Protein A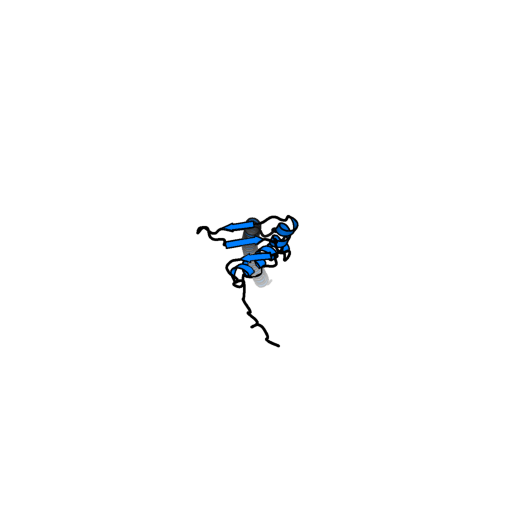F-X1GMI0-F1 (afdb_monomer_lite)

Secondary structure (DSSP, 8-state):
--PPP------S---EEE--HHHHHHHHTT--EEEEPTTSSEEEEE--TTSS--EEESSHHHHHHHHHHHHHHHHTTT---HHHHHHHHHHHHHHHHHHHHHHHHHHHHHHHHHHHHHHHHHHHHHHHHHHHH---

Foldseek 3Di:
DDDDDDDDDDDDDDFAWADAVVLVVCVVVQHKDFDADPVRHTAWIRHCPPVPSTIGGPDNVVRVVVNVVRVVCVVVVVPPDPVVVVVVVVVVVVVVVVVVVVVVVVVVVVVVVVVVVVVVVVVVVVVVVVVVVPDD

pLDDT: mean 74.88, std 16.77, range [41.06, 98.12]

Radius of gyration: 37.5 Å; chains: 1; bounding box: 101×32×100 Å

Sequence (136 aa):
LKFRQYRFSTSREHYGLVKNELARQYNDRKEKMIIRGEDGKTWLWIDDSKGLSEIETNEPNVSRQVQNFWNDHKKHHFEATPSMVLGAIKKNADHLEFHAKNMREHVQAVRDLGTGINKLVKVVEEMRRENMSGKP

Organism: NCBI:txid412755

Structure (mmCIF, N/CA/C/O backbone):
data_AF-X1GMI0-F1
#
_entry.id   AF-X1GMI0-F1
#
loop_
_atom_site.group_PDB
_atom_site.id
_atom_site.type_symbol
_atom_site.label_atom_id
_atom_site.label_alt_id
_atom_site.label_comp_id
_atom_site.label_asym_id
_atom_site.label_entity_id
_atom_site.label_seq_id
_atom_site.pdbx_PDB_ins_code
_atom_site.Cartn_x
_atom_site.Cartn_y
_atom_site.Cartn_z
_atom_site.occupancy
_atom_site.B_iso_or_equiv
_atom_site.auth_seq_id
_atom_site.auth_comp_id
_atom_site.auth_asym_id
_atom_site.auth_atom_id
_atom_site.pdbx_PDB_model_num
ATOM 1 N N . LEU A 1 1 ? 64.328 -15.373 -35.857 1.00 47.06 1 LEU A N 1
ATOM 2 C CA . LEU A 1 1 ? 62.875 -15.082 -35.931 1.00 47.06 1 LEU A CA 1
ATOM 3 C C . LEU A 1 1 ? 62.645 -13.631 -35.507 1.00 47.06 1 LEU A C 1
ATOM 5 O O . LEU A 1 1 ? 63.059 -13.274 -34.414 1.00 47.06 1 LEU A O 1
ATOM 9 N N . LYS A 1 2 ? 62.069 -12.780 -36.371 1.00 51.72 2 LYS A N 1
ATOM 10 C CA . LYS A 1 2 ? 61.666 -11.404 -36.013 1.00 51.72 2 LYS A CA 1
ATOM 11 C C . LYS A 1 2 ? 60.208 -11.436 -35.551 1.00 51.72 2 LYS A C 1
ATOM 13 O O . LYS A 1 2 ? 59.320 -11.629 -36.377 1.00 51.72 2 LYS A O 1
ATOM 18 N N . PHE A 1 3 ? 59.961 -11.263 -34.256 1.00 60.22 3 PHE A N 1
ATOM 19 C CA . PHE A 1 3 ? 58.602 -11.146 -33.725 1.00 60.22 3 PHE A CA 1
ATOM 20 C C . PHE A 1 3 ? 58.050 -9.746 -34.020 1.00 60.22 3 PHE A C 1
ATOM 22 O O . PHE A 1 3 ? 58.715 -8.743 -33.760 1.00 60.22 3 PHE A O 1
ATOM 29 N N . ARG A 1 4 ? 56.846 -9.665 -34.600 1.00 66.12 4 ARG A N 1
ATOM 30 C CA . ARG A 1 4 ? 56.128 -8.390 -34.744 1.00 66.12 4 ARG A CA 1
ATOM 31 C C . ARG A 1 4 ? 55.661 -7.921 -33.364 1.00 66.12 4 ARG A C 1
ATOM 33 O O . ARG A 1 4 ? 55.227 -8.738 -32.558 1.00 66.12 4 ARG A O 1
ATOM 40 N N . GLN A 1 5 ? 55.732 -6.613 -33.111 1.00 62.19 5 GLN A N 1
ATOM 41 C CA . GLN A 1 5 ? 55.206 -6.010 -31.885 1.00 62.19 5 GLN A CA 1
ATOM 42 C C . GLN A 1 5 ? 53.705 -6.290 -31.765 1.00 62.19 5 GLN A C 1
ATOM 44 O O . GLN A 1 5 ? 52.919 -5.870 -32.616 1.00 62.19 5 GLN A O 1
ATOM 49 N N . TYR A 1 6 ? 53.322 -6.991 -30.700 1.00 63.75 6 TYR A N 1
ATOM 50 C CA . TYR A 1 6 ? 51.932 -7.160 -30.305 1.00 63.75 6 TYR A CA 1
ATOM 51 C C . TYR A 1 6 ? 51.356 -5.781 -29.963 1.00 63.75 6 TYR A C 1
ATOM 53 O O . TYR A 1 6 ? 51.782 -5.145 -29.000 1.00 63.75 6 TYR A O 1
ATOM 61 N N . ARG A 1 7 ? 50.431 -5.284 -30.789 1.00 59.75 7 ARG A N 1
ATOM 62 C CA . ARG A 1 7 ? 49.683 -4.054 -30.513 1.00 59.75 7 ARG A CA 1
ATOM 63 C C . ARG A 1 7 ? 48.328 -4.439 -29.945 1.00 59.75 7 ARG A C 1
ATOM 65 O O . ARG A 1 7 ? 47.461 -4.918 -30.667 1.00 59.75 7 ARG A O 1
ATOM 72 N N . PHE A 1 8 ? 48.172 -4.224 -28.647 1.00 58.22 8 PHE A N 1
ATOM 73 C CA . PHE A 1 8 ? 46.880 -4.243 -27.986 1.00 58.22 8 PHE A CA 1
ATOM 74 C C . PHE A 1 8 ? 46.199 -2.892 -28.224 1.00 58.22 8 PHE A C 1
ATOM 76 O O . PHE A 1 8 ? 46.755 -1.851 -27.881 1.00 58.22 8 PHE A O 1
ATOM 83 N N . SER A 1 9 ? 45.020 -2.904 -28.840 1.00 52.72 9 SER A N 1
ATOM 84 C CA . SER A 1 9 ? 44.160 -1.726 -28.956 1.00 52.72 9 SER A CA 1
ATOM 85 C C . SER A 1 9 ? 42.827 -2.029 -28.290 1.00 52.72 9 SER A C 1
ATOM 87 O O . SER A 1 9 ? 42.104 -2.920 -28.740 1.00 52.72 9 SER A O 1
ATOM 89 N N . THR A 1 10 ? 42.476 -1.284 -27.247 1.00 48.59 10 THR A N 1
ATOM 90 C CA . THR A 1 10 ? 41.126 -1.323 -26.681 1.00 48.59 10 THR A CA 1
ATOM 91 C C . THR A 1 10 ? 40.200 -0.525 -27.583 1.00 48.59 10 THR A C 1
ATOM 93 O O . THR A 1 10 ? 40.202 0.703 -27.584 1.00 48.59 10 THR A O 1
ATOM 96 N N . SER A 1 11 ? 39.422 -1.236 -28.388 1.00 44.81 11 SER A N 1
ATOM 97 C CA . SER A 1 11 ? 38.240 -0.685 -29.034 1.00 44.81 11 SER A CA 1
ATOM 98 C C . SER A 1 11 ? 37.113 -0.733 -28.008 1.00 44.81 11 SER A C 1
ATOM 100 O O . SER A 1 11 ? 36.685 -1.832 -27.672 1.00 44.81 11 SER A O 1
ATOM 102 N N . ARG A 1 12 ? 36.637 0.442 -27.576 1.00 47.91 12 ARG A N 1
ATOM 103 C CA . ARG A 1 12 ? 35.409 0.718 -26.796 1.00 47.91 12 ARG A CA 1
ATOM 104 C C . ARG A 1 12 ? 35.657 1.152 -25.353 1.00 47.91 12 ARG A C 1
ATOM 106 O O . ARG A 1 12 ? 36.214 0.424 -24.538 1.00 47.91 12 ARG A O 1
ATOM 113 N N . GLU A 1 13 ? 35.186 2.362 -25.071 1.00 48.34 13 GLU A N 1
ATOM 114 C CA . GLU A 1 13 ? 34.847 2.818 -23.729 1.00 48.34 13 GLU A CA 1
ATOM 115 C C 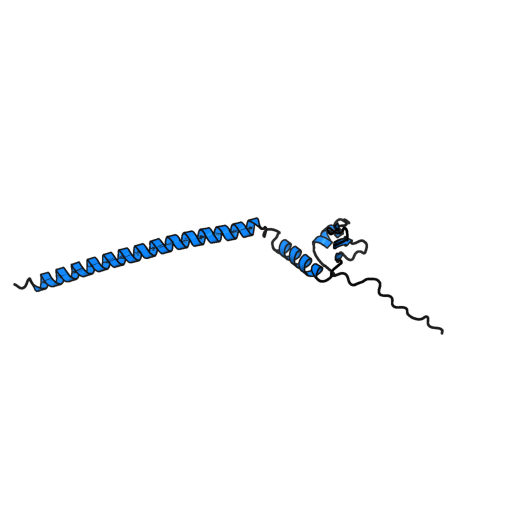. GLU A 1 13 ? 33.774 1.869 -23.178 1.00 48.34 13 GLU A C 1
ATOM 117 O O . GLU A 1 13 ? 32.877 1.443 -23.904 1.00 48.34 13 GLU A O 1
ATOM 122 N N . HIS A 1 14 ? 33.926 1.438 -21.929 1.00 41.06 14 HIS A N 1
ATOM 123 C CA . HIS A 1 14 ? 33.057 0.437 -21.320 1.00 41.06 14 HIS A CA 1
ATOM 124 C C . HIS A 1 14 ? 31.618 0.960 -21.223 1.00 41.06 14 HIS A C 1
ATOM 126 O O . HIS A 1 14 ? 31.295 1.721 -20.314 1.00 41.06 14 HIS A O 1
ATOM 132 N N . TYR A 1 15 ? 30.745 0.523 -22.127 1.00 50.94 15 TYR A N 1
ATOM 133 C CA . TYR A 1 15 ? 29.306 0.709 -21.981 1.00 50.94 15 TYR A CA 1
ATOM 134 C C . TYR A 1 15 ? 28.784 -0.235 -20.895 1.00 50.94 15 TYR A C 1
ATOM 136 O O . TYR A 1 15 ? 29.215 -1.388 -20.786 1.00 50.94 15 TYR A O 1
ATOM 144 N N . GLY A 1 16 ? 27.895 0.271 -20.040 1.00 46.94 16 GLY A N 1
ATOM 145 C CA . GLY A 1 16 ? 27.295 -0.532 -18.981 1.00 46.94 16 GLY A CA 1
ATOM 146 C C . GLY A 1 16 ? 26.483 -1.670 -19.587 1.00 46.94 16 GLY A C 1
ATOM 147 O O . GLY A 1 16 ? 25.605 -1.458 -20.419 1.00 46.94 16 GLY A O 1
ATOM 148 N N . LEU A 1 17 ? 26.815 -2.896 -19.195 1.00 53.44 17 LEU A N 1
ATOM 149 C CA . LEU A 1 17 ? 26.190 -4.093 -19.729 1.00 53.44 17 LEU A CA 1
ATOM 150 C C . LEU A 1 17 ? 24.850 -4.317 -19.023 1.00 53.44 17 LEU A C 1
ATOM 152 O O . LEU A 1 17 ? 24.814 -4.651 -17.837 1.00 53.44 17 LEU A O 1
ATOM 156 N N . VAL A 1 18 ? 23.745 -4.149 -19.749 1.00 52.72 18 VAL A N 1
ATOM 157 C CA . VAL A 1 18 ? 22.393 -4.372 -19.218 1.00 52.72 18 VAL A CA 1
ATOM 158 C C . VAL A 1 18 ? 21.804 -5.634 -19.825 1.00 52.72 18 VAL A C 1
ATOM 160 O O . VAL A 1 18 ? 21.234 -5.628 -20.911 1.00 52.72 18 VAL A O 1
ATOM 163 N N . LYS A 1 19 ? 21.900 -6.737 -19.080 1.00 56.50 19 LYS A N 1
ATOM 164 C CA . LYS A 1 19 ? 21.157 -7.969 -19.375 1.00 56.50 19 LYS A CA 1
ATOM 165 C C . LYS A 1 19 ? 19.733 -7.826 -18.846 1.00 56.50 19 LYS A C 1
ATOM 167 O O . LYS A 1 19 ? 19.480 -8.131 -17.678 1.00 56.50 19 LYS A O 1
ATOM 172 N N . ASN A 1 20 ? 18.814 -7.332 -19.670 1.00 63.12 20 ASN A N 1
ATOM 173 C CA . ASN A 1 20 ? 17.393 -7.299 -19.330 1.00 63.12 20 ASN A CA 1
ATOM 174 C C . ASN A 1 20 ? 16.529 -7.946 -20.426 1.00 63.12 20 ASN A C 1
ATOM 176 O O . ASN A 1 20 ? 16.954 -8.188 -21.554 1.00 63.12 20 ASN A O 1
ATOM 180 N N . GLU A 1 21 ? 15.291 -8.259 -20.064 1.00 66.00 21 GLU A N 1
ATOM 181 C CA . GLU A 1 21 ? 14.346 -8.959 -20.939 1.00 66.00 21 GLU A CA 1
ATOM 182 C C . GLU A 1 21 ? 13.834 -8.086 -22.094 1.00 66.00 21 GLU A C 1
ATOM 184 O O . GLU A 1 21 ? 13.440 -8.622 -23.125 1.00 66.00 21 GLU A O 1
ATOM 189 N N . LEU A 1 22 ? 13.892 -6.756 -21.956 1.00 65.75 22 LEU A N 1
ATOM 190 C CA . LEU A 1 22 ? 13.574 -5.821 -23.037 1.00 65.75 22 LEU A CA 1
ATOM 191 C C . LEU A 1 22 ? 14.568 -5.970 -24.195 1.00 65.75 22 LEU A C 1
ATOM 193 O O . LEU A 1 22 ? 14.145 -6.024 -25.345 1.00 65.75 22 LEU A O 1
ATOM 197 N N . ALA A 1 23 ? 15.863 -6.118 -23.887 1.00 63.62 23 ALA A N 1
ATOM 198 C CA . ALA A 1 23 ? 16.879 -6.465 -24.878 1.00 63.62 23 ALA A CA 1
ATOM 199 C C . ALA A 1 23 ? 16.465 -7.734 -25.620 1.00 63.62 23 ALA A C 1
ATOM 201 O O . ALA A 1 23 ? 16.277 -7.701 -26.828 1.00 63.62 23 ALA A O 1
ATOM 202 N N . ARG A 1 24 ? 16.222 -8.829 -24.881 1.00 65.44 24 ARG A N 1
ATOM 203 C CA . ARG A 1 24 ? 15.850 -10.130 -25.462 1.00 65.44 24 ARG A CA 1
ATOM 204 C C . ARG A 1 24 ? 14.649 -10.028 -26.399 1.00 65.44 24 ARG A C 1
ATOM 206 O O . ARG A 1 24 ? 14.711 -10.568 -27.489 1.00 65.44 24 ARG A O 1
ATOM 213 N N . GLN A 1 25 ? 13.602 -9.289 -26.028 1.00 67.69 25 GLN A N 1
ATOM 214 C CA . GLN A 1 25 ? 12.420 -9.118 -26.881 1.00 67.69 25 GLN A CA 1
ATOM 215 C C . GLN A 1 25 ? 12.724 -8.413 -28.206 1.00 67.69 25 GLN A C 1
ATOM 217 O O . GLN A 1 25 ? 12.248 -8.854 -29.251 1.00 67.69 25 GLN A O 1
ATOM 222 N N . TYR A 1 26 ? 13.501 -7.329 -28.175 1.00 69.50 26 TYR A N 1
ATOM 223 C CA . TYR A 1 26 ? 13.914 -6.627 -29.393 1.00 69.50 26 TYR A CA 1
ATOM 224 C C . TYR A 1 26 ? 14.842 -7.495 -30.247 1.00 69.50 26 TYR A C 1
ATOM 226 O O . TYR A 1 26 ? 14.710 -7.533 -31.468 1.00 69.50 26 TYR A O 1
ATOM 234 N N . ASN A 1 27 ? 15.706 -8.274 -29.602 1.00 67.69 27 ASN A N 1
ATOM 235 C CA . ASN A 1 27 ? 16.654 -9.163 -30.265 1.00 67.69 27 ASN A CA 1
ATOM 236 C C . ASN A 1 27 ? 15.958 -10.351 -30.936 1.00 67.69 27 ASN A C 1
ATOM 238 O O . ASN A 1 27 ? 16.211 -10.623 -32.110 1.00 67.69 27 ASN A O 1
ATOM 242 N N . ASP A 1 28 ? 15.005 -10.984 -30.246 1.00 73.38 28 ASP A N 1
ATOM 243 C CA . ASP A 1 28 ? 14.149 -12.046 -30.789 1.00 73.38 28 ASP A CA 1
ATOM 244 C C . ASP A 1 28 ? 13.369 -11.549 -32.019 1.00 73.38 28 ASP A C 1
ATOM 246 O O . ASP A 1 28 ? 13.166 -12.287 -32.985 1.00 73.38 28 ASP A O 1
ATOM 250 N N . ARG A 1 29 ? 12.965 -10.271 -32.010 1.00 74.44 29 ARG A N 1
ATOM 251 C CA . ARG A 1 29 ? 12.251 -9.611 -33.115 1.00 74.44 29 ARG A CA 1
ATOM 252 C C . ARG A 1 29 ? 13.168 -9.013 -34.184 1.00 74.44 29 ARG A C 1
ATOM 254 O O . ARG A 1 29 ? 12.669 -8.568 -35.213 1.00 74.44 29 ARG A O 1
ATOM 261 N N . LYS A 1 30 ? 14.491 -9.029 -33.980 1.00 70.62 30 LYS A N 1
ATOM 262 C CA . LYS A 1 30 ? 15.497 -8.352 -34.823 1.00 70.62 30 LYS A CA 1
ATOM 263 C C . LYS A 1 30 ? 15.226 -6.852 -35.013 1.00 70.62 30 LYS A C 1
ATOM 265 O O . LYS A 1 30 ? 15.563 -6.274 -36.047 1.00 70.62 30 LYS A O 1
ATOM 270 N N . GLU A 1 31 ? 14.615 -6.226 -34.017 1.00 69.81 31 GLU A N 1
ATOM 271 C CA . GLU A 1 31 ? 14.285 -4.805 -33.996 1.00 69.81 31 GLU A CA 1
ATOM 272 C C . GLU A 1 31 ? 15.366 -4.020 -33.247 1.00 69.81 31 GLU A C 1
ATOM 274 O O . GLU A 1 31 ? 16.046 -4.543 -32.366 1.00 69.81 31 GLU A O 1
ATOM 279 N N . LYS A 1 32 ? 15.517 -2.736 -33.585 1.00 68.62 32 LYS A N 1
ATOM 280 C CA . LYS A 1 32 ? 16.436 -1.824 -32.896 1.00 68.62 32 LYS A CA 1
ATOM 281 C C . LYS A 1 32 ? 15.644 -0.755 -32.166 1.00 68.62 32 LYS A C 1
ATOM 283 O O . LYS A 1 32 ? 14.721 -0.178 -32.738 1.00 68.62 32 LYS A O 1
ATOM 288 N N . MET A 1 33 ? 16.039 -0.447 -30.935 1.00 70.56 33 MET A N 1
ATOM 289 C CA . MET A 1 33 ? 15.507 0.701 -30.201 1.00 70.56 33 MET A CA 1
ATOM 290 C C . MET A 1 33 ? 16.618 1.721 -30.004 1.00 70.56 33 MET A C 1
ATOM 292 O O . MET A 1 33 ? 17.698 1.368 -29.550 1.00 70.56 33 MET A O 1
ATOM 296 N N . ILE A 1 34 ? 16.355 2.984 -30.330 1.00 72.50 34 ILE A N 1
ATOM 297 C CA . ILE A 1 34 ? 17.277 4.092 -30.073 1.00 72.50 34 ILE A CA 1
ATOM 298 C C . ILE A 1 34 ? 16.480 5.186 -29.373 1.00 72.50 34 ILE A C 1
ATOM 300 O O . ILE A 1 34 ? 15.552 5.744 -29.954 1.00 72.50 34 ILE A O 1
ATOM 304 N N . ILE A 1 35 ? 16.849 5.499 -28.136 1.00 69.44 35 ILE A N 1
ATOM 305 C CA . ILE A 1 35 ? 16.305 6.618 -27.371 1.00 69.44 35 ILE A CA 1
ATOM 306 C C . ILE A 1 35 ? 17.345 7.732 -27.387 1.00 69.44 35 ILE A C 1
ATOM 308 O O . ILE A 1 35 ? 18.494 7.539 -26.978 1.00 69.44 35 ILE A O 1
ATOM 312 N N . ARG A 1 36 ? 16.941 8.900 -27.884 1.00 72.69 36 ARG A N 1
ATOM 313 C CA . ARG A 1 36 ? 17.760 10.114 -27.893 1.00 72.69 36 ARG A CA 1
ATOM 314 C C . ARG A 1 36 ? 17.322 11.030 -26.756 1.00 72.69 36 ARG A C 1
ATOM 316 O O . ARG A 1 36 ? 16.127 11.124 -26.484 1.00 72.69 36 ARG A O 1
ATOM 323 N N . GLY A 1 37 ? 18.285 11.666 -26.099 1.00 70.62 37 GLY A N 1
ATOM 324 C CA . GLY A 1 37 ? 18.026 12.727 -25.130 1.00 70.62 37 GLY A CA 1
ATOM 325 C C . GLY A 1 37 ? 17.562 14.017 -25.811 1.00 70.62 37 GLY A C 1
ATOM 326 O O . GLY A 1 37 ? 17.599 14.137 -27.038 1.00 70.62 37 GLY A O 1
ATOM 327 N N . GLU A 1 38 ? 17.149 15.000 -25.010 1.00 67.88 38 GLU A N 1
ATOM 328 C CA . GLU A 1 38 ? 16.732 16.329 -25.492 1.00 67.88 38 GLU A CA 1
ATOM 329 C C . GLU A 1 38 ? 17.855 17.072 -26.239 1.00 67.88 38 GLU A C 1
ATOM 331 O O . GLU A 1 38 ? 17.591 17.894 -27.111 1.00 67.88 38 GLU A O 1
ATOM 336 N N . ASP A 1 39 ? 19.113 16.729 -25.956 1.00 75.00 39 ASP A N 1
ATOM 337 C CA . ASP A 1 39 ? 20.307 17.241 -26.635 1.00 75.00 39 ASP A CA 1
ATOM 338 C C . ASP A 1 39 ? 20.600 16.545 -27.981 1.00 75.00 39 ASP A C 1
ATOM 340 O O . ASP A 1 39 ? 21.609 16.823 -28.633 1.00 75.00 39 ASP A O 1
ATOM 344 N N . GLY A 1 40 ? 19.734 15.617 -28.399 1.00 71.69 40 GLY A N 1
ATOM 345 C CA . GLY A 1 40 ? 19.868 14.837 -29.625 1.00 71.69 40 GLY A CA 1
ATOM 346 C C . GLY A 1 40 ? 20.907 13.717 -29.554 1.00 71.69 40 GLY A C 1
ATOM 347 O O . GLY A 1 40 ? 21.038 12.965 -30.527 1.00 71.69 40 GLY A O 1
ATOM 348 N N . LYS A 1 41 ? 21.626 13.557 -28.434 1.00 70.62 41 LYS A N 1
ATOM 349 C CA . LYS A 1 41 ? 22.595 12.470 -28.261 1.00 70.62 41 LYS A CA 1
ATOM 350 C C . LYS A 1 41 ? 21.882 11.168 -27.936 1.00 70.62 41 LYS A C 1
ATOM 352 O O . LYS A 1 41 ? 20.823 11.142 -27.310 1.00 70.62 41 LYS A O 1
ATOM 357 N N . THR A 1 42 ? 22.476 10.056 -28.360 1.00 64.94 42 THR A N 1
ATOM 358 C CA . THR A 1 42 ? 21.976 8.733 -27.987 1.00 64.94 42 THR A CA 1
ATOM 359 C C . THR A 1 42 ? 22.122 8.551 -26.485 1.00 64.94 42 THR A C 1
ATOM 361 O O . THR A 1 42 ? 23.216 8.679 -25.940 1.00 64.94 42 THR A O 1
ATOM 364 N N . TRP A 1 43 ? 21.017 8.241 -25.824 1.00 63.50 43 TRP A N 1
ATOM 365 C CA . TRP A 1 43 ? 20.989 7.976 -24.393 1.00 63.50 43 TRP A CA 1
ATOM 366 C C . TRP A 1 43 ? 20.918 6.472 -24.112 1.00 63.50 43 TRP A C 1
ATOM 368 O O . TRP A 1 43 ? 21.643 5.954 -23.262 1.00 63.50 43 TRP A O 1
ATOM 378 N N . LEU A 1 44 ? 20.105 5.760 -24.894 1.00 66.19 44 LEU A N 1
ATOM 379 C CA . LEU A 1 44 ? 19.927 4.317 -24.805 1.00 66.19 44 LEU A CA 1
ATOM 380 C C . LEU A 1 44 ? 19.833 3.738 -26.212 1.00 66.19 44 LEU A C 1
ATOM 382 O O . LEU A 1 44 ? 19.066 4.257 -27.025 1.00 66.19 44 LEU A O 1
ATOM 386 N N . TRP A 1 45 ? 20.530 2.643 -26.500 1.00 64.31 45 TRP A N 1
ATOM 387 C CA . TRP A 1 45 ? 20.193 1.836 -27.667 1.00 64.31 45 TRP A CA 1
ATOM 388 C C . TRP A 1 45 ? 20.135 0.343 -27.341 1.00 64.31 45 TRP A C 1
ATOM 390 O O . TRP A 1 45 ? 20.758 -0.135 -26.394 1.00 64.31 45 TRP A O 1
ATOM 400 N N . ILE A 1 46 ? 19.355 -0.391 -28.126 1.00 63.22 46 ILE A N 1
ATOM 401 C CA . ILE A 1 46 ? 19.324 -1.852 -28.157 1.00 63.22 46 ILE A CA 1
ATOM 402 C C . ILE A 1 46 ? 19.690 -2.254 -29.582 1.00 63.22 46 ILE A C 1
ATOM 404 O O . ILE A 1 46 ? 18.958 -1.920 -30.519 1.00 63.22 46 ILE A O 1
ATOM 408 N N . ASP A 1 47 ? 20.831 -2.920 -29.745 1.00 60.25 47 ASP A N 1
ATOM 409 C CA . ASP A 1 47 ? 21.316 -3.400 -31.039 1.00 60.25 47 ASP A CA 1
ATOM 410 C C . ASP A 1 47 ? 22.010 -4.756 -30.868 1.00 60.25 47 ASP A C 1
ATOM 412 O O . ASP A 1 47 ? 23.120 -4.840 -30.349 1.00 60.25 47 ASP A O 1
ATOM 416 N N . ASP A 1 48 ? 21.365 -5.819 -31.352 1.00 59.34 48 ASP A N 1
ATOM 417 C CA . ASP A 1 48 ? 21.914 -7.179 -31.344 1.00 59.34 48 ASP A CA 1
ATOM 418 C C . ASP A 1 48 ? 22.514 -7.614 -32.686 1.00 59.34 48 ASP A C 1
ATOM 420 O O . ASP A 1 48 ? 22.571 -8.792 -33.035 1.00 59.34 48 ASP A O 1
ATOM 424 N N . SER A 1 49 ? 23.035 -6.664 -33.461 1.00 54.12 49 SER A N 1
ATOM 425 C CA . SER A 1 49 ? 23.802 -6.960 -34.682 1.00 54.12 49 SER A CA 1
ATOM 426 C C . SER A 1 49 ? 25.031 -7.858 -34.458 1.00 54.12 49 SER A C 1
ATOM 428 O O . SER A 1 49 ? 25.608 -8.344 -35.431 1.00 54.12 49 SER A O 1
ATOM 430 N N . LYS A 1 50 ? 25.429 -8.108 -33.203 1.00 55.25 50 LYS A N 1
ATOM 431 C CA . LYS A 1 50 ? 26.544 -8.990 -32.826 1.00 55.25 50 LYS A CA 1
ATOM 432 C C . LYS A 1 50 ? 26.135 -10.309 -32.153 1.00 55.25 50 LYS A C 1
ATOM 434 O O . LYS A 1 50 ? 27.028 -11.091 -31.836 1.00 55.25 50 LYS A O 1
ATOM 439 N N . GLY A 1 51 ? 24.841 -10.584 -31.970 1.00 49.69 51 GLY A N 1
ATOM 440 C CA . GLY A 1 51 ? 24.346 -11.838 -31.379 1.00 49.69 51 GLY A CA 1
ATOM 441 C C . GLY A 1 51 ? 24.654 -12.007 -29.885 1.00 49.69 51 GLY A C 1
ATOM 442 O O . GLY A 1 51 ? 24.771 -13.131 -29.401 1.00 49.69 51 GLY A O 1
ATOM 443 N N . LEU A 1 52 ? 24.837 -10.905 -29.163 1.00 55.25 52 LEU A N 1
ATOM 444 C CA . LEU A 1 52 ? 25.152 -10.874 -27.733 1.00 55.25 52 LEU A CA 1
ATOM 445 C C . LEU A 1 52 ? 23.929 -10.555 -26.857 1.00 55.25 52 LEU A C 1
ATOM 447 O O . LEU A 1 52 ? 23.988 -10.639 -25.630 1.00 55.25 52 LEU A O 1
ATOM 451 N N . SER A 1 53 ? 22.808 -10.229 -27.489 1.00 50.88 53 SER A N 1
ATOM 452 C CA . SER A 1 53 ? 21.572 -9.784 -26.876 1.00 50.88 53 SER A CA 1
ATOM 453 C C . SER A 1 53 ? 21.719 -8.565 -25.947 1.00 50.88 53 SER A C 1
ATOM 455 O O . SER A 1 53 ? 21.405 -8.639 -24.757 1.00 50.88 53 SER A O 1
ATOM 457 N N . GLU A 1 54 ? 22.185 -7.431 -26.486 1.00 56.56 54 GLU A N 1
ATOM 458 C CA . GLU A 1 54 ? 22.716 -6.313 -25.685 1.00 56.56 54 GLU A CA 1
ATOM 459 C C . GLU A 1 54 ? 21.896 -5.011 -25.763 1.00 56.56 54 GLU A C 1
ATOM 461 O O . GLU A 1 54 ? 21.495 -4.548 -26.832 1.00 56.56 54 GLU A O 1
ATOM 466 N N . ILE A 1 55 ? 21.693 -4.391 -24.594 1.00 57.03 55 ILE A N 1
ATOM 467 C CA . ILE A 1 55 ? 21.410 -2.957 -24.453 1.00 57.03 55 ILE A CA 1
ATOM 468 C C . ILE A 1 55 ? 22.729 -2.290 -24.077 1.00 57.03 55 ILE A C 1
ATOM 470 O O . ILE A 1 55 ? 23.345 -2.693 -23.086 1.00 57.03 55 ILE A O 1
ATOM 474 N N . GLU A 1 56 ? 23.130 -1.257 -24.813 1.00 57.12 56 GLU A N 1
ATOM 475 C CA . GLU A 1 56 ? 24.269 -0.423 -24.428 1.00 57.12 56 GLU A CA 1
ATOM 476 C C . GLU A 1 56 ? 23.766 0.979 -24.047 1.00 57.12 56 GLU A C 1
ATOM 478 O O . GLU A 1 56 ? 22.871 1.556 -24.677 1.00 57.12 56 GLU A O 1
ATOM 483 N N . THR A 1 57 ? 24.328 1.523 -22.969 1.00 60.47 57 THR A N 1
ATOM 484 C CA . THR A 1 57 ? 24.023 2.870 -22.473 1.00 60.47 57 THR A CA 1
ATOM 485 C C . THR A 1 57 ? 25.317 3.669 -22.424 1.00 60.47 57 THR A C 1
ATOM 487 O O . THR A 1 57 ? 26.354 3.135 -22.029 1.00 60.47 57 THR A O 1
ATOM 490 N N . ASN A 1 58 ? 25.267 4.958 -22.774 1.00 61.53 58 ASN A N 1
ATOM 491 C CA . ASN A 1 58 ? 26.448 5.836 -22.736 1.00 61.53 58 ASN A CA 1
ATOM 492 C C . ASN A 1 58 ? 26.957 6.116 -21.306 1.00 61.53 58 ASN A C 1
ATOM 494 O O . ASN A 1 58 ? 28.047 6.650 -21.135 1.00 61.53 58 ASN A O 1
ATOM 498 N N . GLU A 1 59 ? 26.200 5.717 -20.277 1.00 59.66 59 GLU A N 1
ATOM 499 C CA . GLU A 1 59 ? 26.573 5.855 -18.867 1.00 59.66 59 GLU A CA 1
ATOM 500 C C . GLU A 1 59 ? 26.419 4.534 -18.085 1.00 59.66 59 GLU A C 1
ATOM 502 O O . GLU A 1 59 ? 25.290 4.060 -17.905 1.00 59.66 59 GLU A O 1
ATOM 507 N N . PRO A 1 60 ? 27.508 3.953 -17.540 1.00 58.41 60 PRO A N 1
ATOM 508 C CA . PRO A 1 60 ? 27.474 2.663 -16.839 1.00 58.41 60 PRO A CA 1
ATOM 509 C C . PRO A 1 60 ? 26.606 2.619 -15.574 1.00 58.41 60 PRO A C 1
ATOM 511 O O . PRO A 1 60 ? 26.144 1.553 -15.173 1.00 58.41 60 PRO A O 1
ATOM 514 N N . ASN A 1 61 ? 26.370 3.761 -14.925 1.00 60.66 61 ASN A N 1
ATOM 515 C CA . ASN A 1 61 ? 25.606 3.818 -13.673 1.00 60.66 61 ASN A CA 1
ATOM 516 C C . ASN A 1 61 ? 24.085 3.791 -13.901 1.00 60.66 61 ASN A C 1
ATOM 518 O O . ASN A 1 61 ? 23.345 3.254 -13.074 1.00 60.66 61 ASN A O 1
ATOM 522 N N . VAL A 1 62 ? 23.619 4.301 -15.044 1.00 61.19 62 VAL A N 1
ATOM 523 C CA . VAL A 1 62 ? 22.194 4.326 -15.424 1.00 61.19 62 VAL A CA 1
ATOM 524 C C . VAL A 1 62 ? 21.712 2.928 -15.823 1.00 61.19 62 VAL A C 1
ATOM 526 O O . VAL A 1 62 ? 20.584 2.530 -15.526 1.00 61.19 62 VAL A O 1
ATOM 529 N N . SER A 1 63 ? 22.615 2.133 -16.399 1.00 64.06 63 SER A N 1
ATOM 530 C CA . SER A 1 63 ? 22.400 0.740 -16.793 1.00 64.06 63 SER A CA 1
ATOM 531 C C . SER A 1 63 ? 21.739 -0.115 -15.702 1.00 64.06 63 SER A C 1
ATOM 533 O O . SER A 1 63 ? 20.724 -0.774 -15.938 1.00 64.06 63 SER A O 1
ATOM 535 N N . ARG A 1 64 ? 22.271 -0.075 -14.473 1.00 69.31 64 ARG A N 1
ATOM 536 C CA . ARG A 1 64 ? 21.782 -0.916 -13.368 1.00 69.31 64 ARG A CA 1
ATOM 537 C C . ARG A 1 64 ? 20.406 -0.481 -12.862 1.00 69.31 64 ARG A C 1
ATOM 539 O O . ARG A 1 64 ? 19.604 -1.328 -12.479 1.00 69.31 64 ARG A O 1
ATOM 546 N N . GLN A 1 65 ? 20.119 0.820 -12.877 1.00 69.00 65 GLN A N 1
ATOM 547 C CA . GLN A 1 65 ? 18.814 1.352 -12.474 1.00 69.00 65 GLN A CA 1
ATOM 548 C C . GLN A 1 65 ? 17.721 0.916 -13.451 1.00 69.00 65 GLN A C 1
ATOM 550 O O . GLN A 1 65 ? 16.694 0.392 -13.025 1.00 69.00 65 GLN A O 1
ATOM 555 N N . VAL A 1 66 ? 17.981 1.045 -14.755 1.00 69.12 66 VAL A N 1
ATOM 556 C CA . VAL A 1 66 ? 17.063 0.604 -15.815 1.00 69.12 66 VAL A CA 1
ATOM 557 C C . VAL A 1 66 ? 16.862 -0.912 -15.759 1.00 69.12 66 VAL A C 1
ATOM 559 O O . VAL A 1 66 ? 15.731 -1.390 -15.833 1.00 69.12 66 VAL A O 1
ATOM 562 N N . GLN A 1 67 ? 17.933 -1.685 -15.557 1.00 69.56 67 GLN A N 1
ATOM 563 C CA . GLN A 1 67 ? 17.840 -3.136 -15.390 1.00 69.56 67 GLN A CA 1
ATOM 564 C C . GLN A 1 67 ? 16.943 -3.526 -14.210 1.00 69.56 67 GLN A C 1
ATOM 566 O O . GLN A 1 67 ? 16.039 -4.346 -14.370 1.00 69.56 67 GLN A O 1
ATOM 571 N N . ASN A 1 68 ? 17.180 -2.930 -13.038 1.00 76.19 68 ASN A N 1
ATOM 572 C CA . ASN A 1 68 ? 16.395 -3.199 -11.837 1.00 76.19 68 ASN A CA 1
ATOM 573 C C . ASN A 1 68 ? 14.927 -2.816 -12.040 1.00 76.19 68 ASN A C 1
ATOM 575 O O . ASN A 1 68 ? 14.056 -3.615 -11.719 1.00 76.19 68 ASN A O 1
ATOM 579 N N . PHE A 1 69 ? 14.662 -1.647 -12.628 1.00 75.19 69 PHE A N 1
ATOM 580 C CA . PHE A 1 69 ? 13.311 -1.172 -12.920 1.00 75.19 69 PHE A CA 1
ATOM 581 C C . PHE A 1 69 ? 12.523 -2.172 -13.776 1.00 75.19 69 PHE A C 1
ATOM 583 O O . PHE A 1 69 ? 11.438 -2.598 -13.383 1.00 75.19 69 PHE A O 1
ATOM 590 N N . TRP A 1 70 ? 13.076 -2.599 -14.916 1.00 71.75 70 TRP A N 1
ATOM 591 C CA . TRP A 1 70 ? 12.386 -3.523 -15.825 1.00 71.75 70 TRP A CA 1
ATOM 592 C C . TRP A 1 70 ? 12.229 -4.931 -15.244 1.00 71.75 70 TRP A C 1
ATOM 594 O O . TRP A 1 70 ? 11.190 -5.566 -15.438 1.00 71.75 70 TRP A O 1
ATOM 604 N N . ASN A 1 71 ? 13.238 -5.423 -14.522 1.00 76.12 71 ASN A N 1
ATOM 605 C CA . ASN A 1 71 ? 13.172 -6.735 -13.879 1.00 76.12 71 ASN A CA 1
ATOM 606 C C . ASN A 1 71 ? 12.120 -6.767 -12.763 1.00 76.12 71 ASN A C 1
ATOM 608 O O . ASN A 1 71 ? 11.383 -7.747 -12.652 1.00 76.12 71 ASN A O 1
ATOM 612 N N . ASP A 1 72 ? 12.024 -5.696 -11.973 1.00 73.31 72 ASP A N 1
ATOM 613 C CA . ASP A 1 72 ? 11.023 -5.558 -10.917 1.00 73.31 72 ASP A CA 1
ATOM 614 C C . ASP A 1 72 ? 9.605 -5.489 -11.501 1.00 73.31 72 ASP A C 1
ATOM 616 O O . ASP A 1 72 ? 8.730 -6.260 -11.109 1.00 73.31 72 ASP A O 1
ATOM 620 N N . HIS A 1 73 ? 9.401 -4.689 -12.553 1.00 73.31 73 HIS A N 1
ATOM 621 C CA . HIS A 1 73 ? 8.114 -4.629 -13.247 1.00 73.31 73 HIS A CA 1
ATOM 622 C C . HIS A 1 73 ? 7.692 -5.987 -13.812 1.00 73.31 73 HIS A C 1
ATOM 624 O O . HIS A 1 73 ? 6.545 -6.383 -13.634 1.00 73.31 73 HIS A O 1
ATOM 630 N N . LYS A 1 74 ? 8.600 -6.747 -14.441 1.00 70.94 74 LYS A N 1
ATOM 631 C CA . LYS A 1 74 ? 8.279 -8.092 -14.948 1.00 70.94 74 LYS A CA 1
ATOM 632 C C . LYS A 1 74 ? 7.935 -9.065 -13.818 1.00 70.94 74 LYS A C 1
ATOM 634 O O . LYS A 1 74 ? 6.979 -9.825 -13.955 1.00 70.94 74 LYS A O 1
ATOM 639 N N . LYS A 1 75 ? 8.691 -9.040 -12.713 1.00 78.69 75 LYS A N 1
ATOM 640 C CA . LYS A 1 75 ? 8.418 -9.857 -11.517 1.00 78.69 75 LYS A CA 1
ATOM 641 C C . LYS A 1 75 ? 7.023 -9.580 -10.956 1.00 78.69 75 LYS A C 1
ATOM 643 O O . LYS A 1 75 ? 6.360 -10.498 -10.490 1.00 78.69 75 LYS A O 1
ATOM 648 N N . HIS A 1 76 ? 6.591 -8.327 -11.032 1.00 74.81 76 HIS A N 1
ATOM 649 C CA . HIS A 1 76 ? 5.279 -7.876 -10.592 1.00 74.81 76 HIS A CA 1
ATOM 650 C C . HIS A 1 76 ? 4.257 -7.792 -11.734 1.00 74.81 76 HIS A C 1
ATOM 652 O O . HIS A 1 76 ? 3.253 -7.112 -11.580 1.00 74.81 76 HIS A O 1
ATOM 658 N N . HIS A 1 77 ? 4.501 -8.442 -12.881 1.00 75.38 77 HIS A N 1
ATOM 659 C CA . HIS A 1 77 ? 3.598 -8.475 -14.043 1.00 75.38 77 HIS A CA 1
ATOM 660 C C . HIS A 1 77 ? 3.095 -7.101 -14.521 1.00 75.38 77 HIS A C 1
ATOM 662 O O . HIS A 1 77 ? 2.018 -6.994 -15.100 1.00 75.38 77 HIS A O 1
ATOM 668 N N . PHE A 1 78 ? 3.876 -6.041 -14.295 1.00 69.81 78 PHE A N 1
ATOM 669 C CA . PHE A 1 78 ? 3.483 -4.645 -14.508 1.00 69.81 78 PHE A CA 1
ATOM 670 C C . PHE A 1 78 ? 2.204 -4.241 -13.749 1.00 69.81 78 PHE A C 1
ATOM 672 O O . PHE A 1 78 ? 1.594 -3.220 -14.057 1.00 69.81 78 PHE A O 1
ATOM 679 N N . GLU A 1 79 ? 1.807 -5.005 -12.729 1.00 69.50 79 GLU A N 1
ATOM 680 C CA . GLU A 1 79 ? 0.618 -4.751 -11.915 1.00 69.50 79 GLU A CA 1
ATOM 681 C C . GLU A 1 79 ? 0.809 -3.536 -11.006 1.00 69.50 79 GLU A C 1
ATOM 683 O O . GLU A 1 79 ? -0.150 -2.804 -10.759 1.00 69.50 79 GLU A O 1
ATOM 688 N N . ALA A 1 80 ? 2.052 -3.271 -10.577 1.00 68.94 80 ALA A N 1
ATOM 689 C CA . ALA A 1 80 ? 2.455 -2.136 -9.744 1.00 68.94 80 ALA A CA 1
ATOM 690 C C . ALA A 1 80 ? 2.427 -0.797 -10.508 1.00 68.94 80 ALA A C 1
ATOM 692 O O . ALA A 1 80 ? 3.410 -0.066 -10.598 1.00 68.94 80 ALA A O 1
ATOM 693 N N . THR A 1 81 ? 1.274 -0.467 -11.081 1.00 74.31 81 THR A N 1
ATOM 694 C CA . THR A 1 81 ? 1.014 0.828 -11.706 1.00 74.31 81 THR A CA 1
ATOM 695 C C . THR A 1 81 ? 0.8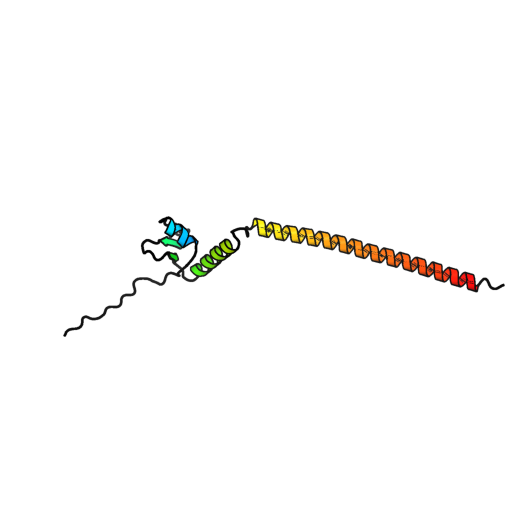45 1.911 -10.633 1.00 74.31 81 THR A C 1
ATOM 697 O O . THR A 1 81 ? 0.412 1.612 -9.512 1.00 74.31 81 THR A O 1
ATOM 700 N N . PRO A 1 82 ? 1.098 3.198 -10.944 1.00 77.19 82 PRO A N 1
ATOM 701 C CA . PRO A 1 82 ? 0.787 4.291 -10.021 1.00 77.19 82 PRO A CA 1
ATOM 702 C C . PRO A 1 82 ? -0.663 4.254 -9.517 1.00 77.19 82 PRO A C 1
ATOM 704 O O . PRO A 1 82 ? -0.923 4.532 -8.349 1.00 77.19 82 PRO A O 1
ATOM 707 N N . SER A 1 83 ? -1.606 3.833 -10.365 1.00 75.62 83 SER A N 1
ATOM 708 C CA . SER A 1 83 ? -3.013 3.659 -10.000 1.00 75.62 83 SER A CA 1
ATOM 709 C C . SER A 1 83 ? -3.224 2.560 -8.955 1.00 75.62 83 SER A C 1
ATOM 711 O O . SER A 1 83 ? -4.045 2.739 -8.056 1.00 75.62 83 SER A O 1
ATOM 713 N N . MET A 1 84 ? -2.473 1.454 -9.022 1.00 80.12 84 MET A N 1
ATOM 714 C CA . MET A 1 84 ? -2.499 0.407 -7.994 1.00 80.12 84 MET A CA 1
ATOM 715 C C . MET A 1 84 ? -1.995 0.946 -6.653 1.00 80.12 84 MET A C 1
ATOM 717 O O . MET A 1 84 ? -2.650 0.742 -5.632 1.00 80.12 84 MET A O 1
ATOM 721 N N . VAL A 1 85 ? -0.867 1.664 -6.655 1.00 84.00 85 VAL A N 1
ATOM 722 C CA . VAL A 1 85 ? -0.279 2.244 -5.435 1.00 84.00 85 VAL A CA 1
ATOM 723 C C . VAL A 1 85 ? -1.229 3.263 -4.808 1.00 84.00 85 VAL A C 1
ATOM 725 O O . VAL A 1 85 ? -1.537 3.169 -3.622 1.00 84.00 85 VAL A O 1
ATOM 728 N N . LEU A 1 86 ? -1.767 4.190 -5.604 1.00 85.69 86 LEU A N 1
ATOM 729 C CA . LEU A 1 86 ? -2.756 5.165 -5.138 1.00 85.69 86 LEU A CA 1
ATOM 730 C C . LEU A 1 86 ? -4.033 4.484 -4.630 1.00 85.69 86 LEU A C 1
ATOM 732 O O . LEU A 1 86 ? -4.580 4.885 -3.604 1.00 85.69 86 LEU A O 1
ATOM 736 N N . GLY A 1 87 ? -4.483 3.422 -5.302 1.00 89.31 87 GLY A N 1
ATOM 737 C CA . GLY A 1 87 ? -5.618 2.616 -4.864 1.00 89.31 87 GLY A CA 1
ATOM 738 C C . GLY A 1 87 ? -5.374 1.927 -3.520 1.00 89.31 87 GLY A C 1
ATOM 739 O O . GLY A 1 87 ? -6.252 1.940 -2.659 1.00 89.31 87 GLY A O 1
ATOM 740 N N . ALA A 1 88 ? -4.182 1.363 -3.309 1.00 88.25 88 ALA A N 1
ATOM 741 C CA . ALA A 1 88 ? -3.791 0.748 -2.042 1.00 88.25 88 ALA A CA 1
ATOM 742 C C . ALA A 1 88 ? -3.698 1.782 -0.908 1.00 88.25 88 ALA A C 1
ATOM 744 O O . ALA A 1 88 ? -4.211 1.537 0.183 1.00 88.25 88 ALA A O 1
ATOM 745 N N . ILE A 1 89 ? -3.119 2.959 -1.180 1.00 92.69 89 ILE A N 1
ATOM 746 C CA . ILE A 1 89 ? -3.054 4.075 -0.225 1.00 92.69 89 ILE A CA 1
ATOM 747 C C . ILE A 1 89 ? -4.461 4.525 0.168 1.00 92.69 89 ILE A C 1
ATOM 749 O O . ILE A 1 89 ? -4.744 4.662 1.357 1.00 92.69 89 ILE A O 1
ATOM 753 N N . LYS A 1 90 ? -5.358 4.697 -0.811 1.00 94.44 90 LYS A N 1
ATOM 754 C CA . LYS A 1 90 ? -6.750 5.078 -0.556 1.00 94.44 90 LYS A CA 1
ATOM 755 C C . LYS A 1 90 ? -7.469 4.040 0.307 1.00 94.44 90 LYS A C 1
ATOM 757 O O . LYS A 1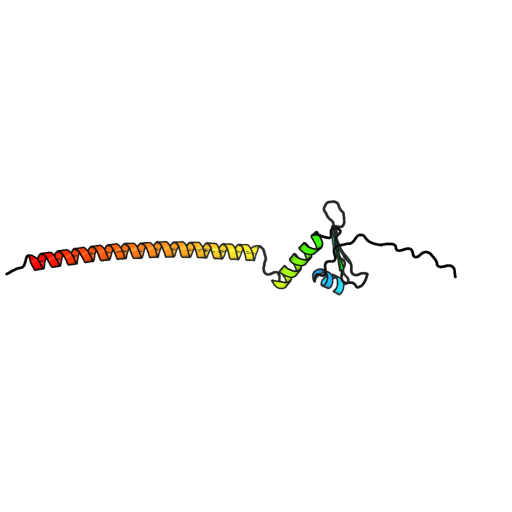 90 ? -8.029 4.401 1.331 1.00 94.44 90 LYS A O 1
ATOM 762 N N . LYS A 1 91 ? -7.384 2.752 -0.046 1.00 94.69 91 LYS A N 1
ATOM 763 C CA . LYS A 1 91 ? -7.984 1.668 0.754 1.00 94.69 91 LYS A CA 1
ATOM 764 C C . LYS A 1 91 ? -7.473 1.661 2.195 1.00 94.69 91 LYS A C 1
ATOM 766 O O . LYS A 1 91 ? -8.251 1.454 3.119 1.00 94.69 91 LYS A O 1
ATOM 771 N N . ASN A 1 92 ? -6.175 1.894 2.391 1.00 96.19 92 ASN A N 1
ATOM 772 C CA . ASN A 1 92 ? -5.598 1.977 3.727 1.00 96.19 92 ASN A CA 1
ATOM 773 C C . ASN A 1 92 ? -6.121 3.198 4.503 1.00 96.19 92 ASN A C 1
ATOM 775 O O . ASN A 1 92 ? -6.441 3.076 5.681 1.00 96.19 92 ASN A O 1
ATOM 779 N N . ALA A 1 93 ? -6.255 4.355 3.848 1.00 95.62 93 ALA A N 1
ATOM 780 C CA . ALA 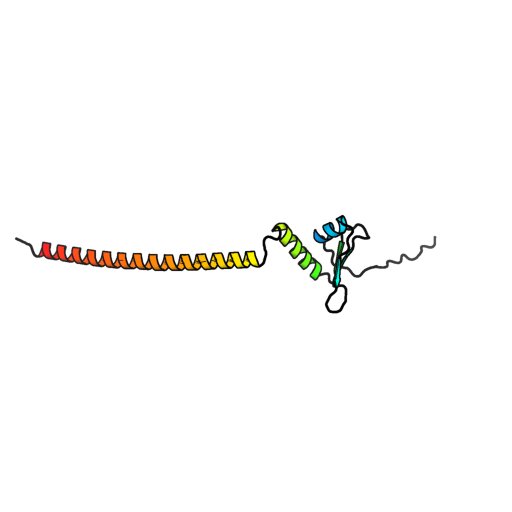A 1 93 ? -6.847 5.547 4.453 1.00 95.62 93 ALA A CA 1
ATOM 781 C C . ALA A 1 93 ? -8.310 5.308 4.870 1.00 95.62 93 ALA A C 1
ATOM 783 O O . ALA A 1 93 ? -8.663 5.588 6.015 1.00 95.62 93 ALA A O 1
ATOM 784 N N . ASP A 1 94 ? -9.116 4.698 3.995 1.00 96.12 94 ASP A N 1
ATOM 785 C CA . ASP A 1 94 ? -10.517 4.355 4.271 1.00 96.12 94 ASP A CA 1
ATOM 786 C C . ASP A 1 94 ? -10.628 3.382 5.468 1.00 96.12 94 ASP A C 1
ATOM 788 O O . ASP A 1 94 ? -11.458 3.559 6.362 1.00 96.12 94 ASP A O 1
ATOM 792 N N . HIS A 1 95 ? -9.749 2.371 5.541 1.00 96.50 95 HIS A N 1
ATOM 793 C CA . HIS A 1 95 ? -9.679 1.451 6.683 1.00 96.50 95 HIS A CA 1
ATOM 794 C C . HIS A 1 95 ? -9.306 2.162 7.989 1.00 96.50 95 HIS A C 1
ATOM 796 O O . HIS A 1 95 ? -9.899 1.879 9.031 1.00 96.50 95 HIS A O 1
ATOM 802 N N . LEU A 1 96 ? -8.336 3.079 7.956 1.00 95.81 96 LEU A N 1
ATOM 803 C CA . LEU A 1 96 ? -7.930 3.842 9.137 1.00 95.81 96 LEU A CA 1
ATOM 804 C C . LEU A 1 96 ? -9.057 4.752 9.637 1.00 95.81 96 LEU A C 1
ATOM 806 O O . LEU A 1 96 ? -9.266 4.850 10.846 1.00 95.81 96 LEU A O 1
ATOM 810 N N . GLU A 1 97 ? -9.817 5.369 8.732 1.00 97.44 97 GLU A N 1
ATOM 811 C CA . GLU A 1 97 ? -10.989 6.167 9.093 1.00 97.44 97 GLU A CA 1
ATOM 812 C C . GLU A 1 97 ? -12.080 5.305 9.743 1.00 97.44 97 GLU A C 1
ATOM 814 O O . GLU A 1 97 ? -12.604 5.655 10.808 1.00 97.44 97 GLU A O 1
ATOM 819 N N . PHE A 1 98 ? -12.370 4.138 9.162 1.00 97.12 98 PHE A N 1
ATOM 820 C CA . PHE A 1 98 ? -13.317 3.180 9.731 1.00 97.12 98 PHE A CA 1
ATOM 821 C C . PHE A 1 98 ? -12.885 2.704 11.126 1.00 97.12 98 PHE A C 1
ATOM 823 O O . PHE A 1 98 ? -13.680 2.720 12.068 1.00 97.12 98 PHE A O 1
ATOM 830 N N . HIS A 1 99 ? -11.608 2.354 11.299 1.00 96.56 99 HIS A N 1
ATOM 831 C CA . HIS A 1 99 ? -11.059 1.990 12.605 1.00 96.56 99 HIS A CA 1
ATOM 832 C C . HIS A 1 99 ? -11.161 3.135 13.617 1.00 96.56 99 HIS A C 1
ATOM 834 O O . HIS A 1 99 ? -11.552 2.901 14.762 1.00 96.56 99 HIS A O 1
ATOM 840 N N . ALA A 1 100 ? -10.867 4.373 13.213 1.00 96.69 100 ALA A N 1
ATOM 841 C CA . ALA A 1 100 ? -10.994 5.537 14.085 1.00 96.69 100 ALA A CA 1
ATOM 842 C C . ALA A 1 100 ? -12.446 5.751 14.539 1.00 96.69 100 ALA A C 1
ATOM 844 O O . ALA A 1 100 ? -12.685 6.053 15.710 1.00 96.69 100 ALA A O 1
ATOM 845 N N . LYS A 1 101 ? -13.420 5.558 13.641 1.00 97.44 101 LYS A N 1
ATOM 846 C CA . LYS A 1 101 ? -14.846 5.614 13.981 1.00 97.44 101 LYS A CA 1
ATOM 847 C C . LYS A 1 101 ? -15.222 4.534 14.999 1.00 97.44 101 LYS A C 1
ATOM 849 O O . LYS A 1 101 ? -15.755 4.875 16.053 1.00 97.44 101 LYS A O 1
ATOM 854 N N . ASN A 1 102 ? -14.861 3.277 14.742 1.00 97.12 102 ASN A N 1
ATOM 855 C CA . ASN A 1 102 ? -15.150 2.166 15.655 1.00 97.12 102 ASN A CA 1
ATOM 856 C C . ASN A 1 102 ? -14.534 2.383 17.042 1.00 97.12 102 ASN A C 1
ATOM 858 O O . ASN A 1 102 ? -15.169 2.109 18.055 1.00 97.12 102 ASN A O 1
ATOM 862 N N . MET A 1 103 ? -13.314 2.923 17.109 1.00 96.88 103 MET A N 1
ATOM 863 C CA . MET A 1 103 ? -12.670 3.238 18.385 1.00 96.88 103 MET A CA 1
ATOM 864 C C . MET A 1 103 ? -13.421 4.320 19.166 1.00 96.88 103 MET A C 1
ATOM 866 O O . MET A 1 103 ? -13.559 4.201 20.382 1.00 96.88 103 MET A O 1
ATOM 870 N N . ARG A 1 104 ? -13.944 5.357 18.496 1.00 97.19 104 ARG A N 1
ATOM 871 C CA . ARG A 1 104 ? -14.771 6.384 19.156 1.00 97.19 104 ARG A CA 1
ATOM 872 C C . ARG A 1 104 ? -16.062 5.788 19.711 1.00 97.19 104 ARG A C 1
ATOM 874 O O . ARG A 1 104 ? -16.405 6.066 20.856 1.00 97.19 104 ARG A O 1
ATOM 881 N N . GLU A 1 105 ? -16.743 4.957 18.925 1.00 97.56 105 GLU A N 1
ATOM 882 C CA . GLU A 1 105 ? -17.970 4.272 19.350 1.00 97.56 105 GLU A CA 1
ATOM 883 C C . GLU A 1 105 ? -17.703 3.329 20.529 1.00 97.56 105 GLU A C 1
ATOM 885 O O . GLU A 1 105 ? -18.445 3.336 21.511 1.00 97.56 105 GLU A O 1
ATOM 890 N N . HIS A 1 106 ? -16.593 2.590 20.497 1.00 97.12 106 HIS A N 1
ATOM 891 C CA . HIS A 1 106 ? -16.198 1.715 21.595 1.00 97.12 106 HIS A CA 1
ATOM 892 C C . HIS A 1 106 ? -15.903 2.494 22.885 1.00 97.12 106 HIS A C 1
ATOM 894 O O . HIS A 1 106 ? -16.385 2.128 23.957 1.00 97.12 106 HIS A O 1
ATOM 900 N N . VAL A 1 107 ? -15.170 3.609 22.791 1.00 97.81 107 VAL A N 1
ATOM 901 C CA . VAL A 1 107 ? -14.922 4.498 23.938 1.00 97.81 107 VAL A CA 1
ATOM 902 C C . VAL A 1 107 ? -16.233 5.043 24.504 1.00 97.81 107 VAL A C 1
ATOM 904 O O . VAL A 1 107 ? -16.383 5.113 25.724 1.00 97.81 107 VAL A O 1
ATOM 907 N N . GLN A 1 108 ? -17.191 5.404 23.647 1.00 97.69 108 GLN A N 1
ATOM 908 C CA . GLN A 1 108 ? -18.500 5.865 24.099 1.00 97.69 108 GLN A CA 1
ATOM 909 C C . GLN A 1 108 ? -19.255 4.758 24.845 1.00 97.69 108 GLN A C 1
ATOM 911 O O . GLN A 1 108 ? -19.707 4.989 25.964 1.00 97.69 108 GLN A O 1
ATOM 916 N N . ALA A 1 109 ? -19.293 3.540 24.303 1.00 97.81 109 ALA A N 1
ATOM 917 C CA . ALA A 1 109 ? -19.934 2.403 24.961 1.00 97.81 109 ALA A CA 1
ATOM 918 C C . ALA A 1 109 ? -19.322 2.101 26.343 1.00 97.81 109 ALA A C 1
ATOM 920 O O . ALA A 1 109 ? -20.045 1.842 27.305 1.00 97.81 109 ALA A O 1
ATOM 921 N N . VAL A 1 110 ? -17.993 2.193 26.477 1.00 97.69 110 VAL A N 1
ATOM 922 C CA . VAL A 1 110 ? -17.303 2.024 27.768 1.00 97.69 110 VAL A CA 1
ATOM 923 C C . VAL A 1 110 ? -17.685 3.131 28.759 1.00 97.69 110 VAL A C 1
ATOM 925 O O . VAL A 1 110 ? -17.893 2.853 29.941 1.00 97.69 110 VAL A O 1
ATOM 928 N N . ARG A 1 111 ? -17.820 4.384 28.304 1.00 97.38 111 ARG A N 1
ATOM 929 C CA . ARG A 1 111 ? -18.273 5.504 29.152 1.00 97.38 111 ARG A CA 1
ATOM 930 C C . ARG A 1 111 ? -19.711 5.322 29.626 1.00 97.38 111 ARG A C 1
ATOM 932 O O . ARG A 1 111 ? -20.003 5.565 30.800 1.00 97.38 111 ARG A O 1
ATOM 939 N N . ASP A 1 112 ? -20.589 4.880 28.735 1.00 97.81 112 ASP A N 1
ATOM 940 C CA . ASP A 1 112 ? -21.995 4.634 29.051 1.00 97.81 112 ASP A CA 1
ATOM 941 C C . ASP A 1 112 ? -22.126 3.490 30.060 1.00 97.81 112 ASP A C 1
ATOM 943 O O . ASP A 1 112 ? -22.834 3.624 31.062 1.00 97.81 112 ASP A O 1
ATOM 947 N N . LEU A 1 113 ? -21.354 2.414 29.871 1.00 97.81 113 LEU A N 1
ATOM 948 C CA . LEU A 1 113 ? -21.259 1.313 30.827 1.00 97.81 113 LEU A CA 1
ATOM 949 C C . LEU A 1 113 ? -20.765 1.796 32.196 1.00 97.81 113 LEU A C 1
ATOM 951 O O . LEU A 1 113 ? -21.390 1.493 33.211 1.00 97.81 113 LEU A O 1
ATOM 955 N N . GLY A 1 114 ? -19.689 2.585 32.238 1.00 97.94 114 GLY A N 1
ATOM 956 C CA . GLY A 1 114 ? -19.172 3.155 33.486 1.00 97.94 114 GLY A CA 1
ATOM 957 C C . GLY A 1 114 ? -20.207 4.028 34.203 1.00 97.94 114 GLY A C 1
ATOM 958 O O . GLY A 1 114 ? -20.370 3.947 35.420 1.00 97.94 114 GLY A O 1
ATOM 959 N N . THR A 1 115 ? -20.982 4.807 33.447 1.00 98.12 115 THR A N 1
ATOM 960 C CA . THR A 1 115 ? -22.092 5.605 33.986 1.00 98.12 115 THR A CA 1
ATOM 961 C C . THR A 1 115 ? -23.206 4.719 34.548 1.00 98.12 115 THR A C 1
ATOM 963 O O . THR A 1 115 ? -23.724 4.999 35.630 1.00 98.12 115 THR A O 1
ATOM 966 N N . GLY A 1 116 ? -23.561 3.637 33.849 1.00 98.00 116 GLY A N 1
ATOM 967 C CA . GLY A 1 116 ? -24.531 2.644 34.314 1.00 98.00 116 GLY A CA 1
ATOM 968 C C . GLY A 1 116 ? -24.098 1.952 35.608 1.00 98.00 116 GLY A C 1
ATOM 969 O O . GLY A 1 116 ? -24.882 1.883 36.554 1.00 98.00 116 GLY A O 1
ATOM 970 N N . ILE A 1 117 ? -22.834 1.529 35.692 1.00 98.12 117 ILE A N 1
ATOM 971 C CA . ILE A 1 117 ? -22.253 0.926 36.901 1.00 98.12 117 ILE A CA 1
ATOM 972 C C . ILE A 1 117 ? -22.311 1.909 38.073 1.00 98.12 117 ILE A C 1
ATOM 974 O O . ILE A 1 117 ? -22.765 1.542 39.152 1.00 98.12 117 ILE A O 1
ATOM 978 N N . ASN A 1 118 ? -21.939 3.175 37.865 1.00 97.81 118 ASN A N 1
ATOM 979 C CA . ASN A 1 118 ? -22.002 4.189 38.921 1.00 97.81 118 ASN A CA 1
ATOM 980 C C . ASN A 1 118 ? -23.429 4.417 39.439 1.00 97.81 118 ASN A C 1
ATOM 982 O O . ASN A 1 118 ? -23.625 4.626 40.636 1.00 97.81 118 ASN A O 1
ATOM 986 N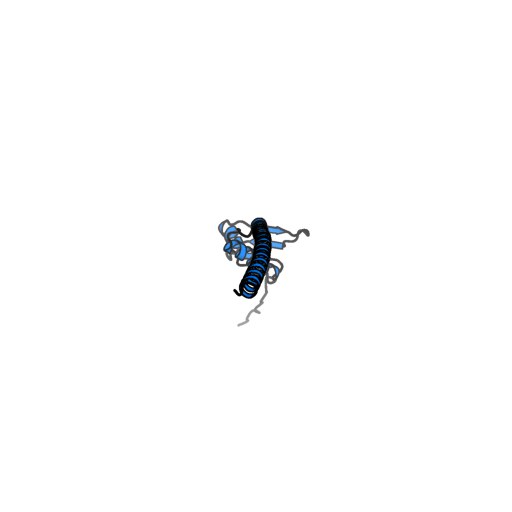 N . LYS A 1 119 ? -24.438 4.367 38.561 1.00 97.69 119 LYS A N 1
ATOM 987 C CA . LYS A 1 119 ? -25.847 4.428 38.978 1.00 97.69 119 LYS A CA 1
ATOM 988 C C . LYS A 1 119 ? -26.236 3.199 39.798 1.00 97.69 119 LYS A C 1
ATOM 990 O O . LYS A 1 119 ? -26.857 3.353 40.843 1.00 97.69 119 LYS A O 1
ATOM 995 N N . LEU A 1 120 ? -25.835 2.004 39.362 1.00 97.38 120 LEU A N 1
ATOM 996 C CA . LEU A 1 120 ? -26.105 0.760 40.083 1.00 97.38 120 LEU A CA 1
ATOM 997 C C . LEU A 1 120 ? -25.478 0.769 41.483 1.00 97.38 120 LEU A C 1
ATOM 999 O O . LEU A 1 120 ? -26.143 0.403 42.447 1.00 97.38 120 LEU A O 1
ATOM 1003 N N . VAL A 1 121 ? -24.232 1.235 41.608 1.00 97.81 121 VAL A N 1
ATOM 1004 C CA . VAL A 1 121 ? -23.548 1.374 42.903 1.00 97.81 121 VAL A CA 1
ATOM 1005 C C . VAL A 1 121 ? -24.351 2.261 43.854 1.00 97.81 121 VAL A C 1
ATOM 1007 O O . VAL A 1 121 ? -24.588 1.854 44.987 1.00 97.81 121 VAL A O 1
ATOM 1010 N N . LYS A 1 122 ? -24.846 3.416 43.389 1.00 97.12 122 LYS A N 1
ATOM 1011 C CA . LYS A 1 122 ? -25.677 4.310 44.215 1.00 97.12 122 LYS A CA 1
ATOM 1012 C C . LYS A 1 122 ? -26.955 3.632 44.705 1.00 97.12 122 LYS A C 1
ATOM 1014 O O . LYS A 1 122 ? -27.240 3.684 45.894 1.00 97.12 122 LYS A O 1
ATOM 1019 N N . VAL A 1 123 ? -27.671 2.940 43.817 1.00 96.94 123 VAL A N 1
ATOM 1020 C CA . VAL A 1 123 ? -28.892 2.198 44.182 1.00 96.94 123 VAL A CA 1
ATOM 1021 C C . VAL A 1 123 ? -28.587 1.121 45.230 1.00 96.94 123 VAL A C 1
ATOM 1023 O O . VAL A 1 123 ? -29.327 0.957 46.196 1.00 96.94 123 VAL A O 1
ATOM 1026 N N . VAL A 1 124 ? -27.466 0.407 45.093 1.00 97.12 124 VAL A N 1
ATOM 1027 C CA . VAL A 1 124 ? -27.029 -0.594 46.082 1.00 97.12 124 VAL A CA 1
ATOM 1028 C C . VAL A 1 124 ? -26.684 0.044 47.431 1.00 97.12 124 VAL A C 1
ATOM 1030 O O . VAL A 1 124 ? -27.013 -0.521 48.476 1.00 97.12 124 VAL A O 1
ATOM 1033 N N . GLU A 1 125 ? -26.035 1.207 47.437 1.00 96.06 125 GLU A N 1
ATOM 1034 C CA . GLU A 1 125 ? -25.736 1.953 48.663 1.00 96.06 125 GLU A CA 1
ATOM 1035 C C . GLU A 1 125 ? -27.004 2.460 49.361 1.00 96.06 125 GLU A C 1
ATOM 1037 O O . GLU A 1 125 ? -27.099 2.361 50.585 1.00 96.06 125 GLU A O 1
ATOM 1042 N N . GLU A 1 126 ? -27.982 2.957 48.604 1.00 95.19 126 GLU A N 1
ATOM 1043 C CA . GLU A 1 126 ? -29.286 3.397 49.113 1.00 95.19 126 GLU A CA 1
ATOM 1044 C C . GLU A 1 126 ? -30.053 2.231 49.749 1.00 95.19 126 GLU A C 1
ATOM 1046 O O . GLU A 1 126 ? -30.401 2.310 50.927 1.00 95.19 126 GLU A O 1
ATOM 1051 N N . MET A 1 127 ? -30.183 1.097 49.048 1.00 94.12 127 MET A N 1
ATOM 1052 C CA . MET A 1 127 ? -30.819 -0.114 49.592 1.00 94.12 127 MET A CA 1
ATOM 1053 C C . MET A 1 127 ? -30.134 -0.614 50.872 1.00 94.12 127 MET A C 1
ATOM 1055 O O . MET A 1 127 ? -30.791 -1.058 51.815 1.00 94.12 127 MET A O 1
ATOM 1059 N N . ARG A 1 128 ? -28.796 -0.542 50.940 1.00 93.25 128 ARG A N 1
ATOM 1060 C CA . ARG A 1 128 ? -28.052 -0.892 52.163 1.00 93.25 128 ARG A CA 1
ATOM 1061 C C . ARG A 1 128 ? -28.379 0.046 53.321 1.00 93.25 128 ARG A C 1
ATOM 1063 O O . ARG A 1 128 ? -28.468 -0.424 54.453 1.00 93.25 128 ARG A O 1
ATOM 1070 N N . ARG A 1 129 ? -28.537 1.348 53.070 1.00 92.62 129 ARG A N 1
ATOM 1071 C CA . ARG A 1 129 ? -28.910 2.323 54.107 1.00 92.62 129 ARG A CA 1
ATOM 1072 C C . ARG A 1 129 ? -30.331 2.086 54.603 1.00 92.62 129 ARG A C 1
ATOM 1074 O O . ARG A 1 129 ? -30.523 2.038 55.814 1.00 92.62 129 ARG A O 1
ATOM 1081 N N . GLU A 1 130 ? -31.281 1.861 53.698 1.00 89.19 130 GLU A N 1
ATOM 1082 C CA . GLU A 1 130 ? -32.680 1.577 54.042 1.00 89.19 130 GLU A CA 1
ATOM 1083 C C . GLU A 1 130 ? -32.808 0.324 54.917 1.00 89.19 130 GLU A C 1
ATOM 1085 O O . GLU A 1 130 ? -33.415 0.379 55.989 1.00 89.19 130 GLU A O 1
ATOM 1090 N N . ASN A 1 131 ? -32.126 -0.767 54.545 1.00 84.56 131 ASN A N 1
ATOM 1091 C CA . ASN A 1 131 ? -32.080 -1.998 55.343 1.00 84.56 131 ASN A CA 1
ATOM 1092 C C . ASN A 1 131 ? -31.418 -1.821 56.721 1.00 84.56 131 ASN A C 1
ATOM 1094 O O . ASN A 1 131 ? -31.718 -2.577 57.640 1.00 84.56 131 ASN A O 1
ATOM 1098 N N . MET A 1 132 ? -30.515 -0.848 56.892 1.00 76.56 132 MET A N 1
ATOM 1099 C CA . MET A 1 132 ? -29.927 -0.536 58.202 1.00 76.56 132 MET A CA 1
ATOM 1100 C C . MET A 1 132 ? -30.802 0.400 59.048 1.00 76.56 132 MET A C 1
ATOM 1102 O O . MET A 1 132 ? -30.716 0.349 60.275 1.00 76.56 132 MET A O 1
ATOM 1106 N N . SER A 1 133 ? -31.636 1.238 58.421 1.00 75.06 133 SER A N 1
ATOM 1107 C CA . SER A 1 133 ? -32.616 2.095 59.108 1.00 75.06 133 SER A CA 1
ATOM 1108 C C . SER A 1 133 ? -33.910 1.366 59.482 1.00 75.06 133 SER A C 1
ATOM 1110 O O . SER A 1 133 ? -34.549 1.736 60.461 1.00 75.06 133 SER A O 1
ATOM 1112 N N . GLY A 1 134 ? -34.268 0.307 58.752 1.00 62.00 134 GLY A N 1
ATOM 1113 C CA . GLY A 1 134 ? -35.360 -0.606 59.081 1.00 62.00 134 GLY A CA 1
ATOM 1114 C C . GLY A 1 134 ? -34.938 -1.664 60.101 1.00 62.00 134 GLY A C 1
ATOM 1115 O O . GLY A 1 134 ? -34.966 -2.854 59.799 1.00 62.00 134 GLY A O 1
ATOM 1116 N N . LYS A 1 135 ? -34.516 -1.252 61.301 1.00 51.31 135 LYS A N 1
ATOM 1117 C CA . LYS A 1 135 ? -34.561 -2.154 62.464 1.00 51.31 135 LYS A CA 1
ATOM 1118 C C . LYS A 1 135 ? -35.999 -2.166 63.011 1.00 51.31 135 LYS A C 1
ATOM 1120 O O . LYS A 1 135 ? -36.593 -1.089 63.052 1.00 51.31 135 LYS A O 1
ATOM 1125 N N . PRO A 1 136 ? -36.556 -3.333 63.395 1.00 53.78 136 PRO A N 1
ATOM 1126 C CA . PRO A 1 136 ? -37.790 -3.384 64.179 1.00 53.78 136 PRO A CA 1
ATOM 1127 C C . PRO A 1 136 ? -37.647 -2.631 65.507 1.00 53.78 136 PRO A C 1
ATOM 1129 O O . PRO A 1 136 ? -36.503 -2.539 66.018 1.00 53.78 136 PRO A O 1
#